Protein AF-D8J8P4-F1 (afdb_monomer_lite)

Foldseek 3Di:
DADPPPRDDDDPPDQADPPPRHRDDDDDDPDDPDD

pLDDT: mean 91.84, std 5.94, range [68.56, 96.69]

Organism: Halalkalicoccus jeotgali (strain DSM 18796 / CECT 7217 / JCM 14584 / KCTC 4019 / B3) (NCBI:txid795797)

Structure (mmCIF, N/CA/C/O backbone):
data_AF-D8J8P4-F1
#
_entry.id   AF-D8J8P4-F1
#
loop_
_atom_site.group_PDB
_atom_site.id
_atom_site.type_symbol
_atom_site.label_atom_id
_atom_site.label_alt_id
_atom_site.label_comp_id
_atom_site.label_asym_id
_atom_site.label_entity_id
_atom_site.label_seq_id
_atom_site.pdbx_PDB_ins_code
_atom_site.Cartn_x
_atom_site.Cartn_y
_atom_site.Cartn_z
_atom_site.occupancy
_atom_site.B_iso_or_equiv
_atom_site.auth_seq_id
_atom_site.auth_comp_id
_atom_site.auth_asym_id
_atom_site.auth_atom_id
_atom_site.pdbx_PDB_model_num
ATOM 1 N N . MET A 1 1 ? 1.073 -3.682 0.281 1.00 93.31 1 MET A N 1
ATOM 2 C CA . MET A 1 1 ? 0.640 -2.671 -0.711 1.00 93.31 1 MET A CA 1
ATOM 3 C C . MET A 1 1 ? 0.901 -1.230 -0.243 1.00 93.31 1 MET A C 1
ATOM 5 O O . MET A 1 1 ? 0.840 -0.955 0.949 1.00 93.31 1 MET A O 1
ATOM 9 N N . ILE A 1 2 ? 1.201 -0.291 -1.144 1.00 94.25 2 ILE A N 1
ATOM 10 C CA . ILE A 1 2 ? 1.408 1.141 -0.863 1.00 94.25 2 ILE A CA 1
ATOM 11 C C . ILE A 1 2 ? 0.141 1.920 -1.205 1.00 94.25 2 ILE A C 1
ATOM 13 O O . ILE A 1 2 ? -0.381 1.792 -2.308 1.00 94.25 2 ILE A O 1
ATOM 17 N N . CYS A 1 3 ? -0.356 2.742 -0.285 1.00 96.19 3 CYS A N 1
ATOM 18 C CA . CYS A 1 3 ? -1.522 3.578 -0.558 1.00 96.19 3 CYS A CA 1
ATOM 19 C C . CYS A 1 3 ? -1.200 4.662 -1.590 1.00 96.19 3 CYS A C 1
ATOM 21 O O . CYS A 1 3 ? -0.246 5.412 -1.407 1.00 96.19 3 CYS A O 1
ATOM 23 N N . MET A 1 4 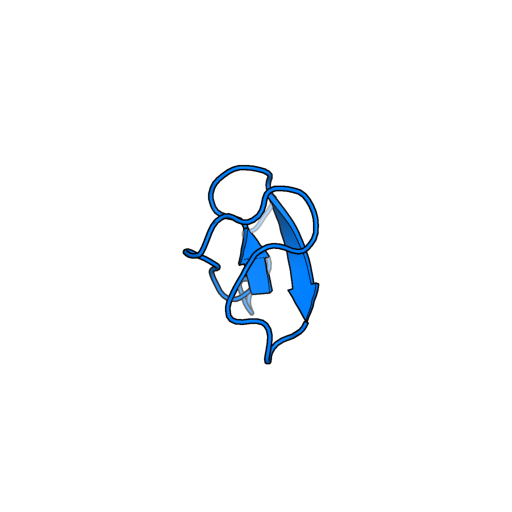? -2.029 4.802 -2.626 1.00 95.38 4 MET A N 1
ATOM 24 C CA . MET A 1 4 ? -1.844 5.859 -3.630 1.00 95.38 4 MET A CA 1
ATOM 25 C C . MET A 1 4 ? -2.231 7.258 -3.122 1.00 95.38 4 MET A C 1
ATOM 27 O O . MET A 1 4 ? -1.858 8.243 -3.743 1.00 95.38 4 MET A O 1
ATOM 31 N N . LYS A 1 5 ? -2.944 7.354 -1.988 1.00 95.25 5 LYS A N 1
ATOM 32 C CA . LYS A 1 5 ? -3.348 8.631 -1.376 1.00 95.25 5 LYS A CA 1
ATOM 33 C C . LYS A 1 5 ? -2.342 9.151 -0.346 1.00 95.25 5 LYS A C 1
ATOM 35 O O . LYS A 1 5 ? -2.024 10.329 -0.337 1.00 95.25 5 LYS A O 1
ATOM 40 N N . CYS A 1 6 ? -1.874 8.291 0.560 1.00 96.44 6 CYS A N 1
ATOM 41 C CA . CYS A 1 6 ? -1.033 8.702 1.695 1.00 96.44 6 CYS A CA 1
ATOM 42 C C . CYS A 1 6 ? 0.328 7.997 1.758 1.00 96.44 6 CYS A C 1
ATOM 44 O O . CYS A 1 6 ? 1.035 8.139 2.751 1.00 96.44 6 CYS A O 1
ATOM 46 N N . ASN A 1 7 ? 0.677 7.185 0.753 1.00 93.44 7 ASN A N 1
ATOM 47 C CA . ASN A 1 7 ? 1.923 6.411 0.676 1.00 93.44 7 ASN A CA 1
ATOM 48 C C . ASN A 1 7 ? 2.205 5.466 1.863 1.00 93.44 7 ASN A C 1
ATOM 50 O O . ASN A 1 7 ? 3.306 4.929 1.988 1.00 93.44 7 ASN A O 1
ATOM 54 N N . ALA A 1 8 ? 1.208 5.181 2.707 1.00 95.81 8 ALA A N 1
ATOM 55 C CA . ALA A 1 8 ? 1.349 4.218 3.792 1.00 95.81 8 ALA A CA 1
ATOM 56 C C . ALA A 1 8 ? 1.642 2.805 3.260 1.00 95.81 8 ALA A C 1
ATOM 58 O O . ALA A 1 8 ? 1.055 2.369 2.265 1.00 95.81 8 ALA A O 1
ATOM 59 N N . ARG A 1 9 ? 2.517 2.076 3.964 1.00 95.00 9 ARG A N 1
ATOM 60 C CA . ARG A 1 9 ? 2.748 0.637 3.774 1.00 95.00 9 ARG A CA 1
ATOM 61 C C . ARG A 1 9 ? 1.641 -0.160 4.470 1.00 95.00 9 ARG A C 1
ATOM 63 O O . ARG A 1 9 ? 1.414 0.010 5.665 1.00 95.00 9 ARG A O 1
ATOM 70 N N . ASN A 1 10 ? 0.976 -1.015 3.706 1.00 95.31 10 ASN A N 1
ATOM 71 C CA . ASN A 1 10 ? -0.092 -1.921 4.129 1.00 95.31 10 ASN A CA 1
ATOM 72 C C . ASN A 1 10 ? 0.321 -3.378 3.832 1.00 95.31 10 ASN A C 1
ATOM 74 O O . ASN A 1 10 ? 1.218 -3.573 2.995 1.00 95.31 10 ASN A O 1
ATOM 78 N N . PRO A 1 11 ? -0.339 -4.375 4.449 1.00 94.94 11 PRO A N 1
ATOM 79 C CA . PRO A 1 11 ? -0.200 -5.793 4.098 1.00 94.94 11 PRO A CA 1
ATOM 80 C C . PRO A 1 11 ? -0.384 -6.068 2.589 1.00 94.94 11 PRO A C 1
ATOM 82 O O . PRO A 1 11 ? -0.902 -5.206 1.863 1.00 94.94 11 PRO A O 1
ATOM 85 N N . PRO A 1 12 ? 0.119 -7.199 2.066 1.00 90.50 12 PRO A N 1
ATOM 86 C CA . PRO A 1 12 ? -0.106 -7.610 0.677 1.00 90.50 12 PRO A CA 1
ATOM 87 C C . PRO A 1 12 ? -1.574 -7.968 0.387 1.00 90.50 12 PRO A C 1
ATOM 89 O O . PRO A 1 12 ? -2.048 -7.659 -0.697 1.00 90.50 12 PRO A O 1
ATOM 92 N N . ASP A 1 13 ? -2.270 -8.525 1.372 1.00 92.31 13 ASP A N 1
ATOM 93 C CA . ASP A 1 13 ? -3.677 -8.961 1.383 1.00 92.31 13 ASP A CA 1
ATOM 94 C C . ASP A 1 13 ? -4.684 -7.850 1.734 1.00 92.31 13 ASP A C 1
ATOM 96 O O . ASP A 1 13 ? -5.888 -8.075 1.755 1.00 92.31 13 ASP A O 1
ATOM 100 N N . ALA A 1 14 ? -4.217 -6.630 2.007 1.00 93.62 14 ALA A N 1
ATOM 101 C CA . ALA A 1 14 ? -5.106 -5.541 2.391 1.00 93.62 14 ALA A CA 1
ATOM 102 C C . ALA A 1 14 ? -5.898 -4.988 1.194 1.00 93.62 14 ALA A C 1
ATOM 104 O O . ALA A 1 14 ? -5.305 -4.446 0.260 1.00 93.62 14 ALA A O 1
ATOM 105 N N . ASP A 1 15 ? -7.228 -4.978 1.298 1.00 92.31 15 ASP A N 1
ATOM 106 C CA . ASP A 1 15 ? -8.117 -4.321 0.324 1.00 92.31 15 ASP A CA 1
ATOM 107 C C . ASP A 1 15 ? -8.176 -2.794 0.495 1.00 92.31 15 ASP A C 1
ATOM 109 O O . ASP A 1 15 ? -8.587 -2.054 -0.401 1.00 92.31 15 ASP A O 1
ATOM 113 N N . ARG A 1 16 ? -7.804 -2.286 1.679 1.00 95.69 16 ARG A N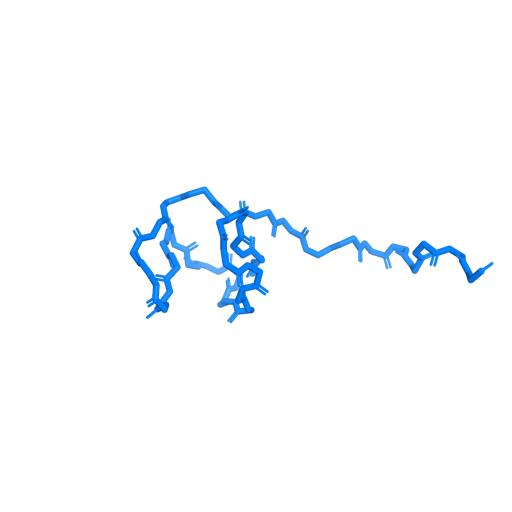 1
ATOM 114 C CA . ARG A 1 16 ? -7.914 -0.864 2.043 1.00 95.69 16 ARG A CA 1
ATOM 115 C C . ARG A 1 16 ? -6.721 -0.384 2.853 1.00 95.69 16 ARG A C 1
ATOM 117 O O . ARG A 1 16 ? -6.065 -1.137 3.569 1.00 95.69 16 ARG A O 1
ATOM 124 N N . CYS A 1 17 ? -6.432 0.912 2.762 1.00 96.69 17 CYS A N 1
ATOM 125 C CA . CYS A 1 17 ? -5.354 1.507 3.535 1.00 96.69 17 CYS A CA 1
ATOM 126 C C . CYS A 1 17 ? -5.723 1.597 5.018 1.00 96.69 17 CYS A C 1
ATOM 128 O O . CYS A 1 17 ? -6.636 2.339 5.377 1.00 96.69 17 CYS A O 1
ATOM 130 N N . ARG A 1 18 ? -4.921 0.978 5.890 1.00 95.75 18 ARG A N 1
ATOM 131 C CA . ARG A 1 18 ? -5.118 1.011 7.352 1.00 95.75 18 ARG A CA 1
ATOM 132 C C . ARG A 1 18 ? -5.054 2.410 7.977 1.00 95.75 18 ARG A C 1
ATOM 134 O O . ARG A 1 18 ? -5.488 2.596 9.102 1.00 95.75 18 ARG A O 1
ATOM 141 N N . LYS A 1 19 ? -4.463 3.385 7.273 1.00 94.62 19 LYS A N 1
ATOM 142 C CA . LYS A 1 19 ? -4.266 4.757 7.772 1.00 94.62 19 LYS A CA 1
ATOM 143 C C . LYS A 1 19 ? -5.386 5.715 7.367 1.00 94.62 19 LYS A C 1
ATOM 145 O O . LYS A 1 19 ? -5.679 6.641 8.105 1.00 94.62 19 LYS A O 1
ATOM 150 N N . CYS A 1 20 ? -5.943 5.567 6.166 1.00 96.31 20 CYS A N 1
ATOM 151 C CA . CYS A 1 20 ? -6.878 6.550 5.602 1.00 96.31 20 CYS A CA 1
ATOM 152 C C . CYS A 1 20 ? -8.144 5.939 4.990 1.00 96.31 20 CYS A C 1
ATOM 154 O O . CYS A 1 20 ? -8.935 6.674 4.408 1.00 96.31 20 CYS A O 1
ATOM 156 N N . GLY A 1 21 ? -8.306 4.614 5.040 1.00 94.75 21 GLY A N 1
ATOM 157 C CA . GLY A 1 21 ? -9.456 3.897 4.481 1.00 94.75 21 GLY A CA 1
ATOM 158 C C . GLY A 1 21 ? -9.497 3.808 2.951 1.00 94.75 21 GLY A C 1
ATOM 159 O O . GLY A 1 21 ? -10.382 3.162 2.402 1.00 94.75 21 GLY A O 1
ATOM 160 N N . TYR A 1 22 ? -8.548 4.423 2.238 1.00 96.12 22 TYR A N 1
ATOM 161 C CA . TYR A 1 22 ? -8.558 4.466 0.774 1.00 96.12 22 TYR A CA 1
ATOM 162 C C . TYR A 1 22 ? -8.358 3.077 0.145 1.00 96.12 22 TYR A C 1
ATOM 164 O O . TYR A 1 22 ? -7.440 2.356 0.535 1.00 96.12 22 TYR A O 1
ATOM 172 N N . GLY A 1 23 ? -9.188 2.726 -0.842 1.00 94.38 23 GLY A N 1
ATOM 173 C CA . GLY A 1 23 ? -9.235 1.381 -1.439 1.00 94.38 23 GLY A CA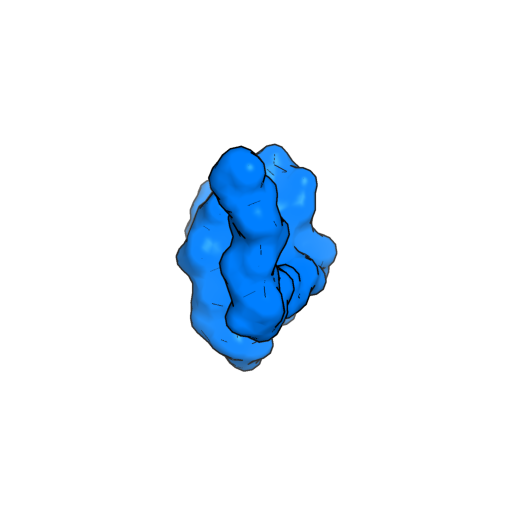 1
ATOM 174 C C . GLY A 1 23 ? -8.254 1.117 -2.584 1.00 94.38 23 GLY A C 1
ATOM 175 O O . GLY A 1 23 ? -8.093 -0.025 -2.990 1.00 94.38 23 GLY A O 1
ATOM 176 N N . LYS A 1 24 ? -7.572 2.137 -3.125 1.00 93.62 24 LYS A N 1
ATOM 177 C CA . LYS A 1 24 ? -6.567 1.911 -4.179 1.00 93.62 24 LYS A CA 1
ATOM 178 C C . LYS A 1 24 ? -5.171 1.839 -3.579 1.00 93.62 24 LYS A C 1
ATOM 180 O O . LYS A 1 24 ? -4.588 2.848 -3.158 1.00 93.62 24 LYS A O 1
ATOM 185 N N . LEU A 1 25 ? -4.636 0.625 -3.551 1.00 95.12 25 LEU A N 1
ATOM 186 C CA . LEU A 1 25 ? -3.268 0.344 -3.150 1.00 95.12 25 LEU A CA 1
ATOM 187 C C . LEU A 1 25 ? -2.488 -0.211 -4.347 1.00 95.12 25 LEU A C 1
ATOM 189 O O . LEU A 1 25 ? -3.039 -0.908 -5.191 1.00 95.12 25 LEU A O 1
ATOM 193 N N . ARG A 1 26 ? -1.191 0.080 -4.409 1.00 93.75 26 ARG A N 1
ATOM 194 C CA . ARG A 1 26 ? -0.280 -0.412 -5.451 1.00 93.75 26 ARG A CA 1
ATOM 195 C C . ARG A 1 26 ? 0.782 -1.344 -4.86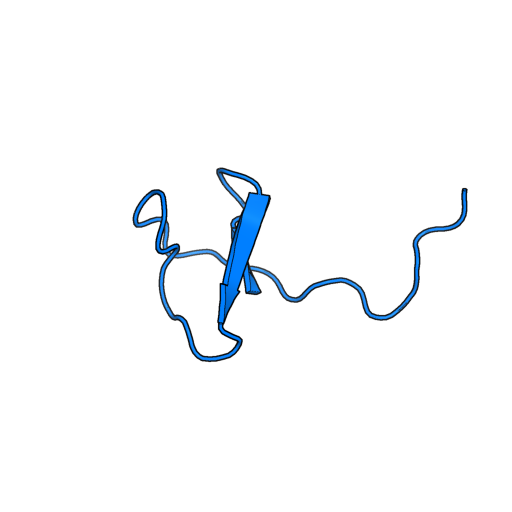6 1.00 93.75 26 ARG A C 1
ATOM 197 O O . ARG A 1 26 ? 1.203 -1.129 -3.725 1.00 93.75 26 ARG A O 1
ATOM 204 N N . PRO A 1 27 ? 1.288 -2.336 -5.607 1.00 92.19 27 PRO A N 1
ATOM 205 C CA . PRO A 1 27 ? 2.472 -3.067 -5.181 1.00 92.19 27 PRO A CA 1
ATOM 206 C C . PRO A 1 27 ? 3.680 -2.122 -5.085 1.00 92.19 27 PRO A C 1
ATOM 208 O O . PRO A 1 27 ? 3.773 -1.098 -5.774 1.00 92.19 27 PRO A O 1
ATOM 211 N N . LYS A 1 28 ? 4.613 -2.439 -4.182 1.00 88.44 28 LYS A N 1
ATOM 212 C CA . LYS A 1 28 ? 5.914 -1.761 -4.163 1.00 88.44 28 LYS A CA 1
ATOM 213 C C . LYS A 1 28 ? 6.682 -2.220 -5.407 1.00 88.44 28 LYS A C 1
ATOM 215 O O . LYS A 1 28 ? 6.632 -3.400 -5.739 1.00 88.44 28 LYS A O 1
ATOM 220 N N . ALA A 1 29 ? 7.359 -1.298 -6.091 1.00 87.94 29 ALA A N 1
ATOM 221 C CA . ALA A 1 29 ? 8.203 -1.656 -7.229 1.00 87.94 29 ALA A CA 1
ATOM 222 C C . ALA A 1 29 ? 9.254 -2.692 -6.790 1.00 87.94 29 ALA A C 1
ATOM 224 O O . ALA A 1 29 ? 9.832 -2.547 -5.708 1.00 87.94 29 ALA A O 1
ATOM 225 N N . LYS A 1 30 ? 9.439 -3.743 -7.601 1.00 83.81 30 LYS A N 1
ATOM 226 C CA . LYS A 1 30 ? 10.426 -4.805 -7.352 1.00 83.81 30 LYS A CA 1
ATOM 227 C C . LYS A 1 30 ? 11.845 -4.280 -7.549 1.00 83.81 30 LYS A C 1
ATOM 229 O O . LYS A 1 30 ? 12.697 -4.483 -6.693 1.00 83.81 30 LYS A O 1
ATOM 234 N N . GLU A 1 31 ? 12.063 -3.539 -8.627 1.00 87.62 31 GLU A N 1
ATOM 235 C CA . GLU A 1 31 ? 13.314 -2.828 -8.855 1.00 87.62 31 GLU A CA 1
ATOM 236 C C . GLU A 1 31 ? 13.349 -1.522 -8.063 1.00 87.62 31 GLU A C 1
ATOM 238 O O . GLU A 1 31 ? 12.362 -0.776 -7.978 1.00 87.62 31 GLU A O 1
ATOM 243 N N . ARG A 1 32 ? 14.514 -1.239 -7.475 1.00 83.88 32 ARG A N 1
ATOM 244 C CA . ARG A 1 32 ? 14.819 0.106 -6.992 1.00 83.88 32 ARG A CA 1
ATOM 245 C C . ARG A 1 32 ? 14.816 1.002 -8.231 1.00 83.88 32 ARG A C 1
ATOM 247 O O . ARG A 1 32 ? 15.547 0.719 -9.172 1.00 83.88 32 ARG A O 1
ATOM 254 N N . ARG A 1 33 ? 13.991 2.054 -8.260 1.00 82.00 33 ARG A N 1
ATOM 255 C CA . ARG A 1 33 ? 14.223 3.127 -9.237 1.00 82.00 33 ARG A CA 1
ATOM 256 C C . ARG A 1 33 ? 15.607 3.690 -8.903 1.00 82.00 33 ARG A C 1
ATOM 258 O O . ARG A 1 33 ? 15.824 4.021 -7.736 1.00 82.00 33 ARG A O 1
ATOM 265 N N . SER A 1 34 ? 16.521 3.653 -9.872 1.00 79.06 34 SER A N 1
ATOM 266 C CA . SER A 1 34 ? 17.899 4.125 -9.712 1.00 79.06 34 SER A CA 1
ATOM 267 C C . SER A 1 34 ? 17.937 5.540 -9.142 1.00 79.06 34 SER A C 1
ATOM 269 O O . SER A 1 34 ? 17.007 6.321 -9.359 1.00 79.06 34 SER A O 1
ATOM 271 N N . VAL A 1 35 ? 18.989 5.784 -8.361 1.00 68.56 35 VAL A N 1
ATOM 272 C CA . VAL A 1 35 ? 19.310 7.056 -7.701 1.00 68.56 35 VAL A CA 1
ATOM 273 C C . VAL A 1 35 ? 19.664 8.150 -8.695 1.00 68.56 35 VAL A C 1
ATOM 275 O O . VAL A 1 35 ? 20.217 7.804 -9.762 1.00 68.56 35 VAL A O 1
#

Sequence (35 aa):
MICMKCNARNPPDADRCRKCGYGKLRPKAKERRSV

Secondary structure (DSSP, 8-state):
-EETTT--B--SS-SS-TTT----EEPPPSSPPP-

InterPro domains:
  IPR001975 Large ribosomal subunit protein eL40 domain [PF01020] (1-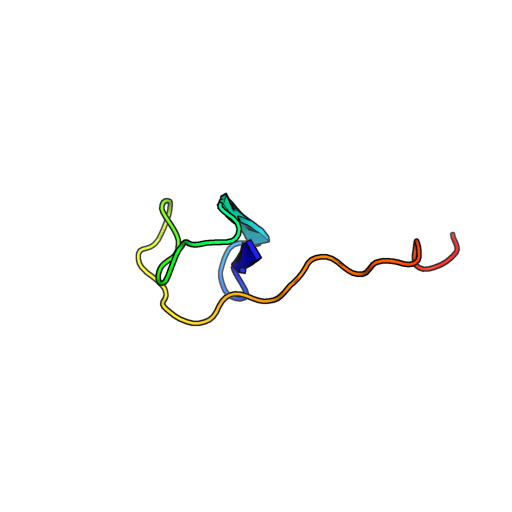30)
  IPR001975 Large ribosomal subunit protein eL40 domain [SM01377] (1-32)
  IPR011332 Zinc-binding ribosomal protein [SSF57829] (1-33)
  IPR023657 Large ribosomal subunit protein eL40, archaea [NF003161] (2-34)
  IPR023657 Large ribosomal subunit protein eL40, archaea [PTHR39649] (2-34)
  IPR038587 Large ribosomal subunit protein eL40 superfamily [G3DSA:4.10.1060.50] (1-34)

Radius of gyration: 1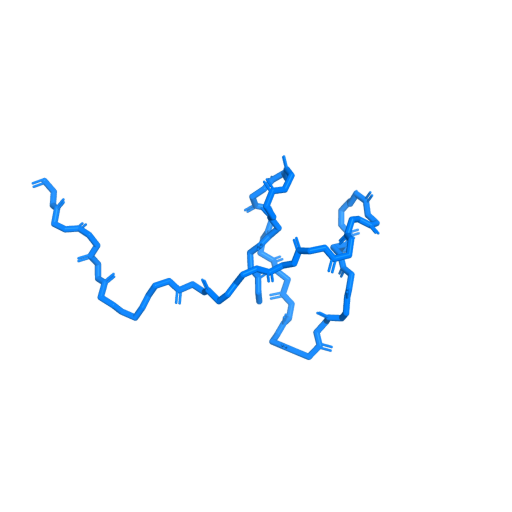0.2 Å; chains: 1; bounding box: 29×18×18 Å